Protein AF-D6CRE4-F1 (afdb_monomer_lite)

pLDDT: mean 93.39, std 6.55, range [63.38, 98.69]

Structure (mmCIF, N/CA/C/O backbone):
data_AF-D6CRE4-F1
#
_entry.id   AF-D6CRE4-F1
#
loop_
_atom_site.group_PDB
_atom_site.id
_atom_site.type_symbol
_atom_site.label_atom_id
_atom_site.label_alt_id
_atom_site.label_comp_id
_atom_site.label_asym_id
_atom_site.label_entity_id
_atom_site.label_seq_id
_atom_site.pdbx_PDB_ins_code
_atom_site.Cartn_x
_atom_site.Cartn_y
_atom_site.Cartn_z
_atom_site.occupancy
_atom_site.B_iso_or_equiv
_atom_site.auth_seq_id
_atom_site.auth_comp_id
_atom_site.auth_asym_id
_atom_site.auth_atom_id
_atom_site.pdbx_PDB_model_num
ATOM 1 N N . MET A 1 1 ? 26.115 -6.605 -22.486 1.00 63.38 1 MET A N 1
ATOM 2 C CA . MET A 1 1 ? 25.861 -7.472 -21.309 1.00 63.38 1 MET A CA 1
ATOM 3 C C . MET A 1 1 ? 25.631 -6.666 -20.022 1.00 63.38 1 MET A C 1
ATOM 5 O O . MET A 1 1 ? 24.678 -6.966 -19.319 1.00 63.38 1 MET A O 1
ATOM 9 N N . LEU A 1 2 ? 26.400 -5.597 -19.761 1.00 75.62 2 LEU A N 1
ATOM 10 C CA . LEU A 1 2 ? 26.274 -4.731 -18.568 1.00 75.62 2 LEU A CA 1
ATOM 11 C C . LEU A 1 2 ? 24.872 -4.117 -18.349 1.00 75.62 2 LEU A C 1
ATOM 13 O O . LEU A 1 2 ? 24.339 -4.191 -17.248 1.00 75.62 2 LEU A O 1
ATOM 17 N N . VAL A 1 3 ? 24.222 -3.604 -19.402 1.00 74.38 3 VAL A N 1
ATOM 18 C CA . VAL A 1 3 ? 22.879 -2.983 -19.302 1.00 74.38 3 VAL A CA 1
ATOM 19 C C . VAL A 1 3 ? 21.796 -3.980 -18.854 1.00 74.38 3 VAL A C 1
ATOM 21 O O . VAL A 1 3 ? 20.895 -3.626 -18.095 1.00 74.38 3 VAL A O 1
ATOM 24 N N . ARG A 1 4 ? 21.910 -5.255 -19.257 1.00 79.19 4 ARG A N 1
ATOM 25 C CA . ARG A 1 4 ? 20.991 -6.322 -18.816 1.00 79.19 4 ARG A CA 1
ATOM 26 C C . ARG A 1 4 ? 21.191 -6.673 -17.339 1.00 79.19 4 ARG A C 1
ATOM 28 O O . ARG A 1 4 ? 20.229 -6.919 -16.626 1.00 79.19 4 ARG A 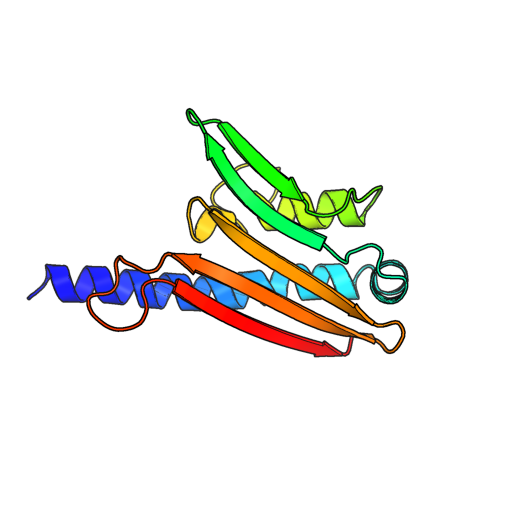O 1
ATOM 35 N N . SER A 1 5 ? 22.436 -6.647 -16.862 1.00 86.44 5 SER A N 1
ATOM 36 C CA . SER A 1 5 ? 22.730 -6.871 -15.442 1.00 86.44 5 SER A CA 1
ATOM 37 C C . SER A 1 5 ? 22.160 -5.757 -14.564 1.00 86.44 5 SER A C 1
ATOM 39 O O . SER A 1 5 ? 21.606 -6.039 -13.509 1.00 86.44 5 SER A O 1
ATOM 41 N N . MET A 1 6 ? 22.266 -4.497 -14.994 1.00 87.62 6 MET A N 1
ATOM 42 C CA . MET A 1 6 ? 21.754 -3.360 -14.222 1.00 87.62 6 MET A CA 1
ATOM 43 C C . MET A 1 6 ? 20.226 -3.339 -14.151 1.00 87.62 6 MET A C 1
ATOM 45 O O . MET A 1 6 ? 19.661 -3.086 -13.090 1.00 87.62 6 MET A O 1
ATOM 49 N N . THR A 1 7 ? 19.554 -3.625 -15.266 1.00 87.56 7 THR A N 1
ATOM 50 C CA . THR A 1 7 ? 18.084 -3.683 -15.327 1.00 87.56 7 THR A CA 1
ATOM 51 C C . THR A 1 7 ? 17.526 -4.787 -14.433 1.00 87.56 7 THR A C 1
ATOM 53 O O . THR A 1 7 ? 16.636 -4.519 -13.626 1.00 87.56 7 THR A O 1
ATOM 56 N N . ASN A 1 8 ? 18.124 -5.981 -14.474 1.00 87.62 8 ASN A N 1
ATOM 57 C CA . ASN A 1 8 ? 17.742 -7.085 -13.593 1.00 87.62 8 ASN A CA 1
ATOM 58 C C . ASN A 1 8 ? 18.075 -6.805 -12.113 1.00 87.62 8 ASN A C 1
ATOM 60 O O . ASN A 1 8 ? 17.259 -7.112 -11.249 1.00 87.62 8 ASN A O 1
ATOM 64 N N . ASN A 1 9 ? 19.210 -6.163 -11.801 1.00 89.50 9 ASN A N 1
ATOM 65 C CA . ASN A 1 9 ? 19.515 -5.739 -10.425 1.00 89.50 9 ASN A CA 1
ATOM 66 C C . ASN A 1 9 ? 18.488 -4.728 -9.894 1.00 89.50 9 ASN A C 1
ATOM 68 O O . ASN A 1 9 ? 18.128 -4.770 -8.721 1.00 89.50 9 ASN A O 1
ATOM 72 N N . ASN A 1 10 ? 17.988 -3.832 -10.747 1.00 88.44 10 ASN A N 1
ATOM 73 C CA . ASN A 1 10 ? 16.947 -2.892 -10.347 1.00 88.44 10 ASN A CA 1
ATOM 74 C C . ASN A 1 10 ? 15.598 -3.584 -10.104 1.00 88.44 10 ASN A C 1
ATOM 76 O O . ASN A 1 10 ? 14.886 -3.198 -9.183 1.00 88.44 10 ASN A O 1
ATOM 80 N N . SER A 1 11 ? 15.243 -4.588 -10.910 1.00 91.00 11 SER A N 1
ATOM 81 C CA . SER A 1 11 ? 14.070 -5.435 -10.648 1.00 91.00 11 SER A CA 1
ATOM 82 C C . SER A 1 11 ? 14.226 -6.144 -9.294 1.00 91.00 11 SER A C 1
ATOM 84 O O . SER A 1 11 ? 13.401 -5.955 -8.407 1.00 91.00 11 SER A O 1
ATOM 86 N N . ALA A 1 12 ? 15.358 -6.807 -9.033 1.00 91.19 12 ALA A N 1
ATOM 87 C CA . ALA A 1 12 ? 15.621 -7.451 -7.738 1.00 91.19 12 ALA A CA 1
ATOM 88 C C . ALA A 1 12 ? 15.522 -6.481 -6.537 1.00 91.19 12 ALA A C 1
ATOM 90 O O . ALA A 1 12 ? 15.015 -6.836 -5.466 1.00 91.19 12 ALA A O 1
ATOM 91 N N . MET A 1 13 ? 15.954 -5.229 -6.717 1.00 91.81 13 MET A N 1
ATOM 92 C CA . MET A 1 13 ? 15.772 -4.180 -5.715 1.00 91.81 13 MET A CA 1
ATOM 93 C C . MET A 1 13 ? 14.286 -3.859 -5.481 1.00 91.81 13 MET A C 1
ATOM 95 O O . MET A 1 13 ? 13.877 -3.765 -4.326 1.00 91.81 13 MET A O 1
ATOM 99 N N . ALA A 1 14 ? 13.468 -3.726 -6.531 1.00 92.69 14 ALA A N 1
ATOM 100 C CA . ALA A 1 14 ? 12.031 -3.460 -6.402 1.00 92.69 14 ALA A CA 1
ATOM 101 C C . ALA A 1 14 ? 11.299 -4.577 -5.634 1.00 92.69 14 ALA A C 1
ATOM 103 O O . ALA A 1 14 ? 10.429 -4.303 -4.808 1.00 92.69 14 ALA A O 1
ATOM 104 N N . HIS A 1 15 ? 11.706 -5.835 -5.817 1.00 93.69 15 HIS A N 1
ATOM 105 C CA . HIS A 1 15 ? 11.169 -6.982 -5.069 1.00 93.69 15 HIS A CA 1
ATOM 106 C C . HIS A 1 15 ? 11.531 -6.909 -3.576 1.00 93.69 15 HIS A C 1
ATOM 108 O O . HIS A 1 15 ? 10.688 -7.131 -2.701 1.00 93.69 15 HIS A O 1
ATOM 114 N N . THR A 1 16 ? 12.772 -6.517 -3.274 1.00 94.81 16 THR A N 1
ATOM 115 C CA . THR A 1 16 ? 13.230 -6.289 -1.892 1.00 94.81 16 THR A CA 1
ATOM 116 C C . THR A 1 16 ? 12.450 -5.146 -1.240 1.00 94.81 16 THR A C 1
ATOM 118 O O . THR A 1 16 ? 11.958 -5.286 -0.120 1.00 94.81 16 THR A O 1
ATOM 121 N N . GLN A 1 17 ? 12.270 -4.035 -1.958 1.00 93.31 17 GLN A N 1
ATOM 122 C CA . GLN A 1 17 ? 11.466 -2.907 -1.489 1.00 93.31 17 GLN A CA 1
ATOM 123 C C . GLN A 1 17 ? 10.008 -3.312 -1.260 1.00 93.31 17 GLN A C 1
ATOM 125 O O . GLN A 1 17 ? 9.444 -2.966 -0.228 1.00 93.31 17 GLN A O 1
ATOM 130 N N . THR A 1 18 ? 9.416 -4.106 -2.157 1.00 96.00 18 THR A N 1
ATOM 131 C CA . THR A 1 18 ? 8.032 -4.587 -2.013 1.00 96.00 18 THR A CA 1
ATOM 132 C C . THR A 1 18 ? 7.847 -5.377 -0.722 1.00 96.00 18 THR A C 1
ATOM 134 O O . THR A 1 18 ? 6.861 -5.180 -0.014 1.00 96.00 18 THR A O 1
ATOM 137 N N . SER A 1 19 ? 8.829 -6.204 -0.354 1.00 95.81 19 SER A N 1
ATOM 138 C CA . SER A 1 19 ? 8.806 -6.921 0.924 1.00 95.81 19 SER A CA 1
ATOM 139 C C . SER A 1 19 ? 8.726 -5.938 2.097 1.00 95.81 19 SER A C 1
ATOM 141 O O . SER A 1 19 ? 7.794 -6.020 2.895 1.00 95.81 19 SER A O 1
ATOM 143 N N . VAL A 1 20 ? 9.620 -4.944 2.149 1.00 95.06 20 VAL A N 1
ATOM 144 C CA . VAL A 1 20 ? 9.615 -3.895 3.188 1.00 95.06 20 VAL A CA 1
ATOM 145 C C . VAL A 1 20 ? 8.282 -3.138 3.222 1.00 95.06 20 VAL A C 1
ATOM 147 O O . VAL A 1 20 ? 7.715 -2.944 4.294 1.00 95.06 20 VAL A O 1
ATOM 150 N N . ILE A 1 21 ? 7.742 -2.771 2.058 1.00 96.06 21 ILE A N 1
ATOM 151 C CA . ILE A 1 21 ? 6.469 -2.051 1.914 1.00 96.06 21 ILE A CA 1
ATOM 152 C C . ILE A 1 21 ? 5.300 -2.865 2.481 1.00 96.06 21 ILE A C 1
ATOM 154 O O . ILE A 1 21 ? 4.457 -2.302 3.180 1.00 96.06 21 ILE A O 1
ATOM 158 N N . THR A 1 22 ? 5.239 -4.177 2.222 1.00 97.00 22 THR A N 1
ATOM 159 C CA . THR A 1 22 ? 4.171 -5.028 2.780 1.00 97.00 22 THR A CA 1
ATOM 160 C C . THR A 1 22 ? 4.261 -5.136 4.302 1.00 97.00 22 THR A C 1
ATOM 162 O O . THR A 1 22 ? 3.238 -5.066 4.979 1.00 97.00 22 THR A O 1
ATOM 165 N N . TYR A 1 23 ? 5.468 -5.241 4.865 1.00 96.12 23 TYR A N 1
ATOM 166 C CA . TYR A 1 23 ? 5.644 -5.296 6.318 1.00 96.12 23 TYR A CA 1
ATOM 167 C C . TYR A 1 23 ? 5.369 -3.956 7.003 1.00 96.12 23 TYR A C 1
ATOM 169 O O . TYR A 1 23 ? 4.824 -3.956 8.104 1.00 96.12 23 TYR A O 1
ATOM 177 N N . ALA A 1 24 ? 5.677 -2.830 6.355 1.00 95.44 24 ALA A N 1
ATOM 178 C CA . ALA A 1 24 ? 5.425 -1.500 6.905 1.00 95.44 24 ALA A CA 1
ATOM 179 C C . ALA A 1 24 ? 3.930 -1.253 7.180 1.00 95.44 24 ALA A C 1
ATOM 181 O O . ALA A 1 24 ? 3.567 -0.793 8.262 1.00 95.44 24 ALA A O 1
ATOM 182 N N . ILE A 1 25 ? 3.046 -1.611 6.239 1.00 97.31 25 ILE A N 1
ATOM 183 C CA . ILE A 1 25 ? 1.601 -1.479 6.474 1.00 97.31 25 ILE A CA 1
ATOM 184 C C . ILE A 1 25 ? 1.094 -2.501 7.491 1.00 97.31 25 ILE A C 1
ATOM 186 O O . ILE A 1 25 ? 0.289 -2.149 8.346 1.00 97.31 25 ILE A O 1
ATOM 190 N N . LEU A 1 26 ? 1.605 -3.740 7.475 1.00 97.75 26 LEU A N 1
ATOM 191 C CA . LEU A 1 26 ? 1.250 -4.745 8.483 1.00 97.75 26 LEU A CA 1
ATOM 192 C C . LEU A 1 26 ? 1.597 -4.284 9.903 1.00 97.75 26 LEU A C 1
ATOM 194 O O . LEU A 1 26 ? 0.855 -4.582 10.834 1.00 97.75 26 LEU A O 1
ATOM 198 N N . ASP A 1 27 ? 2.694 -3.551 10.083 1.00 96.56 27 ASP A N 1
ATOM 199 C CA . ASP A 1 27 ? 3.050 -2.963 11.374 1.00 96.56 27 ASP A CA 1
ATOM 200 C C . ASP A 1 27 ? 2.037 -1.897 11.822 1.00 96.56 27 ASP A C 1
ATOM 202 O O . ASP A 1 27 ? 1.562 -1.929 12.956 1.00 96.56 27 ASP A O 1
ATOM 206 N N . SER A 1 28 ? 1.587 -1.036 10.903 1.00 96.56 28 SER A N 1
ATOM 207 C CA . SER A 1 28 ? 0.521 -0.060 11.186 1.00 96.56 28 SER A CA 1
ATOM 208 C C . SER A 1 28 ? -0.806 -0.737 11.552 1.00 96.56 28 SER A C 1
ATOM 210 O O . SER A 1 28 ? -1.480 -0.313 12.492 1.00 96.56 28 SER A O 1
ATOM 212 N N . LEU A 1 29 ? -1.155 -1.839 10.877 1.00 98.06 29 LEU A N 1
ATOM 213 C CA . LEU A 1 29 ? -2.339 -2.640 11.204 1.00 98.06 29 LEU A CA 1
ATOM 214 C C . LEU A 1 29 ? -2.245 -3.268 12.598 1.00 98.06 29 LEU A C 1
ATOM 216 O O . LEU A 1 29 ? -3.237 -3.297 13.321 1.00 98.06 29 LEU A O 1
ATOM 220 N N . ARG A 1 30 ? -1.061 -3.742 13.006 1.00 97.19 30 ARG A N 1
ATOM 221 C CA . ARG A 1 30 ? -0.839 -4.264 14.365 1.00 97.19 30 ARG A CA 1
ATOM 222 C C . ARG A 1 30 ? -0.921 -3.161 15.413 1.00 97.19 30 ARG A C 1
ATOM 224 O O . ARG A 1 30 ? -1.533 -3.365 16.459 1.00 97.19 30 ARG A O 1
ATOM 231 N N . ALA A 1 31 ? -0.356 -1.991 15.120 1.00 97.44 31 ALA A N 1
ATOM 232 C CA . ALA A 1 31 ? -0.413 -0.831 16.003 1.00 97.44 31 ALA A CA 1
ATOM 233 C C . ALA A 1 31 ? -1.853 -0.327 16.215 1.00 97.44 31 ALA A C 1
ATOM 235 O O . ALA A 1 31 ? -2.187 0.136 17.304 1.00 97.44 31 ALA A O 1
ATOM 236 N N . ASN A 1 32 ? -2.719 -0.460 15.206 1.00 97.38 32 ASN A N 1
ATOM 237 C CA . ASN A 1 32 ? -4.135 -0.096 15.271 1.00 97.38 32 ASN A CA 1
ATOM 238 C C . ASN A 1 32 ? -5.056 -1.310 15.055 1.00 97.38 32 ASN A C 1
ATOM 240 O O . ASN A 1 32 ? -5.978 -1.297 14.233 1.00 97.38 32 ASN A O 1
ATOM 244 N N . ARG A 1 33 ? -4.792 -2.378 15.820 1.00 97.75 33 ARG A N 1
ATOM 245 C CA . ARG A 1 33 ? -5.450 -3.683 15.677 1.00 97.75 33 ARG A CA 1
ATOM 246 C C . ARG A 1 33 ? -6.973 -3.596 15.643 1.00 97.75 33 ARG A C 1
ATOM 248 O O . ARG A 1 33 ? -7.589 -4.213 14.785 1.00 97.75 33 ARG A O 1
ATOM 255 N N . THR A 1 34 ? -7.588 -2.870 16.576 1.00 97.88 34 THR A N 1
ATOM 256 C CA . THR A 1 34 ? -9.055 -2.814 16.693 1.00 97.88 34 THR A CA 1
ATOM 257 C C . THR A 1 34 ? -9.703 -2.327 15.399 1.00 97.88 34 THR A C 1
ATOM 259 O O . THR A 1 34 ? -10.631 -2.962 14.910 1.00 97.88 34 THR A O 1
ATOM 262 N N . ALA A 1 35 ? -9.172 -1.254 14.806 1.00 97.88 35 ALA A N 1
ATOM 263 C CA . ALA A 1 35 ? -9.670 -0.728 13.540 1.00 97.88 35 ALA A CA 1
ATOM 264 C C . ALA A 1 35 ? -9.410 -1.702 12.376 1.00 97.88 35 ALA A C 1
ATOM 266 O O . ALA A 1 35 ? -10.270 -1.906 11.523 1.00 97.88 35 ALA A O 1
ATOM 267 N N . ALA A 1 36 ? -8.254 -2.375 12.367 1.00 97.69 36 ALA A N 1
ATOM 268 C CA . ALA A 1 36 ? -7.959 -3.398 11.366 1.00 97.69 36 ALA A CA 1
ATOM 269 C C . ALA A 1 36 ? -8.936 -4.590 11.429 1.00 97.69 36 ALA A C 1
ATOM 271 O O . ALA A 1 36 ? -9.429 -5.021 10.390 1.00 97.69 36 ALA A O 1
ATOM 272 N N . LEU A 1 37 ? -9.283 -5.077 12.628 1.00 97.81 37 LEU A N 1
ATOM 273 C CA . LEU A 1 37 ? -10.272 -6.151 12.816 1.00 97.81 37 LEU A CA 1
ATOM 274 C C . LEU A 1 37 ? -11.695 -5.733 12.424 1.00 97.81 37 LEU A C 1
ATOM 276 O O . LEU A 1 37 ? -12.470 -6.567 11.959 1.00 97.81 37 LEU A O 1
ATOM 280 N N . ASN A 1 38 ? -12.030 -4.452 12.586 1.00 97.38 38 ASN A N 1
ATOM 281 C CA . ASN A 1 38 ? -13.303 -3.891 12.130 1.00 97.38 38 ASN A CA 1
ATOM 282 C C . ASN A 1 38 ? -13.364 -3.712 10.602 1.00 97.38 38 ASN A C 1
ATOM 284 O O . ASN A 1 38 ? -14.429 -3.418 10.064 1.00 97.38 38 ASN A O 1
ATOM 288 N N . GLY A 1 39 ? -12.243 -3.906 9.897 1.00 97.12 39 GLY A N 1
ATOM 289 C CA . GLY A 1 39 ? -12.140 -3.696 8.456 1.00 97.12 39 GLY A CA 1
ATOM 290 C C . GLY A 1 39 ? -11.931 -2.234 8.057 1.00 97.12 39 GLY A C 1
ATOM 291 O O . GLY A 1 39 ? -12.001 -1.920 6.872 1.00 97.12 39 GLY A O 1
ATOM 292 N N . ASP A 1 40 ? -11.614 -1.343 9.002 1.00 98.00 40 ASP A N 1
ATOM 293 C CA . ASP A 1 40 ? -11.463 0.099 8.752 1.00 98.00 40 ASP A CA 1
ATOM 294 C C . ASP A 1 40 ? -10.248 0.434 7.864 1.00 98.00 40 ASP A C 1
ATOM 296 O O . ASP A 1 40 ? -10.103 1.566 7.414 1.00 98.00 40 ASP A O 1
ATOM 300 N N . TYR A 1 41 ? -9.362 -0.536 7.612 1.00 98.25 41 TYR A N 1
ATOM 301 C CA . TYR A 1 41 ? -8.239 -0.425 6.673 1.00 98.25 41 TYR A CA 1
ATOM 302 C C . TYR A 1 41 ? -8.519 -1.066 5.305 1.00 98.25 41 TYR A C 1
ATOM 304 O O . TYR A 1 41 ? -7.683 -0.957 4.408 1.00 98.25 41 TYR A O 1
ATOM 312 N N . ASN A 1 42 ? -9.652 -1.757 5.126 1.00 98.25 42 ASN A N 1
ATOM 313 C CA . ASN A 1 42 ? -9.914 -2.550 3.926 1.00 98.25 42 ASN A CA 1
ATOM 314 C C . ASN A 1 42 ? -10.145 -1.637 2.718 1.00 98.25 42 ASN A C 1
ATOM 316 O O . ASN A 1 42 ? -11.213 -1.046 2.537 1.00 98.25 42 ASN A O 1
ATOM 320 N N . THR A 1 43 ? -9.120 -1.526 1.879 1.00 98.56 43 THR A N 1
ATOM 321 C CA . THR A 1 43 ? -9.110 -0.686 0.684 1.00 98.56 43 THR A CA 1
ATOM 322 C C . THR A 1 43 ? -8.070 -1.181 -0.313 1.00 98.56 43 THR A C 1
ATOM 324 O O . THR A 1 43 ? -7.198 -1.990 0.006 1.00 98.56 43 THR A O 1
ATOM 327 N N . THR A 1 44 ? -8.148 -0.672 -1.536 1.00 98.69 44 THR A N 1
ATOM 328 C CA . THR A 1 44 ? -7.060 -0.720 -2.510 1.00 98.69 44 THR A CA 1
ATOM 329 C C . THR A 1 44 ? -6.524 0.687 -2.698 1.00 98.69 44 THR A C 1
ATOM 331 O O . THR A 1 44 ? -7.223 1.546 -3.231 1.00 98.69 44 THR A O 1
ATOM 334 N N . ALA A 1 45 ? -5.283 0.906 -2.275 1.00 98.19 45 ALA A N 1
ATOM 335 C CA . ALA A 1 45 ? -4.536 2.126 -2.526 1.00 98.19 45 ALA A CA 1
ATOM 336 C C . ALA A 1 45 ? -3.823 2.033 -3.878 1.00 98.19 45 ALA A C 1
ATOM 338 O O . ALA A 1 45 ? -3.231 1.005 -4.201 1.00 98.19 45 ALA A O 1
ATOM 339 N N . THR A 1 46 ? -3.868 3.100 -4.670 1.00 98.31 46 THR A N 1
ATOM 340 C CA . THR A 1 46 ? -3.154 3.205 -5.946 1.00 98.31 46 THR A CA 1
ATOM 341 C C . THR A 1 46 ? -2.378 4.506 -5.991 1.00 98.31 46 THR A C 1
ATOM 343 O O . THR A 1 46 ? -2.975 5.588 -5.961 1.00 98.31 46 THR A O 1
ATOM 346 N N . PHE A 1 47 ? -1.058 4.393 -6.121 1.00 97.75 47 PHE A N 1
ATOM 347 C CA . PHE A 1 47 ? -0.192 5.542 -6.331 1.00 97.75 47 PHE A CA 1
ATOM 348 C C . PHE A 1 47 ? -0.327 6.058 -7.765 1.00 97.75 47 PHE A C 1
ATOM 350 O O . PHE A 1 47 ? -0.277 5.287 -8.732 1.00 97.75 47 PHE A O 1
ATOM 357 N N . LYS A 1 48 ? -0.466 7.376 -7.905 1.00 95.81 48 LYS A N 1
ATOM 358 C CA . LYS A 1 48 ? -0.484 8.072 -9.188 1.00 95.81 48 LYS A CA 1
ATOM 359 C C . LYS A 1 48 ? 0.439 9.283 -9.155 1.00 95.81 48 LYS A C 1
ATOM 361 O O . LYS A 1 48 ? 0.388 10.086 -8.228 1.00 95.81 48 LYS A O 1
ATOM 366 N N . LEU A 1 49 ? 1.230 9.437 -10.208 1.00 94.00 49 LEU A N 1
ATOM 367 C CA . LEU A 1 49 ? 1.977 10.648 -10.517 1.00 94.00 49 LEU A CA 1
ATOM 368 C C . LEU A 1 49 ? 1.421 11.231 -11.819 1.00 94.00 49 LEU A C 1
ATOM 370 O O . LEU A 1 49 ? 1.653 10.672 -12.893 1.00 94.00 49 LEU A O 1
ATOM 374 N N . THR A 1 50 ? 0.690 12.338 -11.713 1.00 93.62 50 THR A N 1
ATOM 375 C CA . THR A 1 50 ? 0.085 13.051 -12.850 1.00 93.62 50 THR A CA 1
ATOM 376 C C . THR A 1 50 ? 0.641 14.468 -12.862 1.00 93.62 50 THR A C 1
ATOM 378 O O . THR A 1 50 ? 0.558 15.150 -11.846 1.00 93.62 50 THR A O 1
ATOM 381 N N . ASP A 1 51 ? 1.257 14.901 -13.963 1.00 92.06 51 ASP A N 1
ATOM 382 C CA . ASP A 1 51 ? 1.855 16.242 -14.096 1.00 92.06 51 ASP A CA 1
ATOM 383 C C . ASP A 1 51 ? 2.768 16.634 -12.915 1.00 92.06 51 ASP A C 1
ATOM 385 O O . ASP A 1 51 ? 2.698 17.732 -12.371 1.00 92.06 51 ASP A O 1
ATOM 389 N N . SER A 1 52 ? 3.630 15.702 -12.487 1.00 88.31 52 SER A N 1
ATOM 390 C CA . SER A 1 52 ? 4.521 15.831 -11.313 1.00 88.31 52 SER A CA 1
ATOM 391 C C . SER A 1 52 ? 3.823 15.965 -9.952 1.00 88.31 52 SER A C 1
ATOM 393 O O . SER A 1 52 ? 4.496 16.150 -8.941 1.00 88.31 52 SER A O 1
ATOM 395 N N . THR A 1 53 ? 2.499 15.826 -9.899 1.00 91.69 53 THR A N 1
ATOM 396 C CA . THR A 1 53 ? 1.721 15.851 -8.658 1.00 91.69 53 THR A CA 1
ATOM 397 C C . THR A 1 53 ? 1.474 14.422 -8.176 1.00 91.69 53 THR A C 1
ATOM 399 O O . THR A 1 53 ? 0.803 13.647 -8.872 1.00 91.69 53 THR A O 1
ATOM 402 N N . PRO A 1 54 ? 2.024 14.027 -7.015 1.00 94.12 54 PRO A N 1
ATOM 403 C CA . PRO A 1 54 ? 1.758 12.720 -6.445 1.00 94.12 54 PRO A CA 1
ATOM 404 C C . PRO A 1 54 ? 0.376 12.691 -5.794 1.00 94.12 54 PRO A C 1
ATOM 406 O O . PRO A 1 54 ? -0.051 13.647 -5.152 1.00 94.12 54 PRO A O 1
ATOM 409 N N . SER A 1 55 ? -0.325 11.577 -5.950 1.00 94.69 55 SER A N 1
ATOM 410 C CA . SER A 1 55 ? -1.627 11.348 -5.331 1.00 94.69 55 SER A CA 1
ATOM 411 C C . SER A 1 55 ? -1.808 9.875 -4.993 1.00 94.69 55 SER A C 1
ATOM 413 O O . SER A 1 55 ? -1.222 8.991 -5.628 1.00 94.69 55 SER A O 1
ATOM 415 N N . CYS A 1 56 ? -2.618 9.620 -3.970 1.00 95.81 56 CYS A N 1
ATOM 416 C CA . CYS A 1 56 ? -3.086 8.288 -3.648 1.00 95.81 56 CYS A CA 1
ATOM 417 C C . CYS A 1 56 ? -4.594 8.224 -3.849 1.00 95.81 56 CYS A C 1
ATOM 419 O O . CYS A 1 56 ? -5.334 9.031 -3.295 1.00 95.81 56 CYS A O 1
ATOM 421 N N . SER A 1 57 ? -5.048 7.258 -4.638 1.00 96.00 57 SER A N 1
ATOM 422 C CA . SER A 1 57 ? -6.475 6.969 -4.792 1.00 96.00 57 SER A CA 1
ATOM 423 C C . SER A 1 57 ? -6.828 5.707 -4.020 1.00 96.00 57 SER A C 1
ATOM 425 O O . SER A 1 57 ? -6.080 4.730 -4.066 1.00 96.00 57 SER A O 1
ATOM 427 N N . LEU A 1 58 ? -7.954 5.737 -3.309 1.00 97.75 58 LEU A N 1
ATOM 428 C CA . LEU A 1 58 ? -8.451 4.629 -2.498 1.00 97.75 58 LEU A CA 1
ATOM 429 C C . LEU A 1 58 ? -9.754 4.095 -3.103 1.00 97.75 58 LEU A C 1
ATOM 431 O O . LEU A 1 58 ? -10.600 4.875 -3.539 1.00 97.75 58 LEU A O 1
ATOM 435 N N . SER A 1 59 ? -9.942 2.772 -3.125 1.00 97.62 5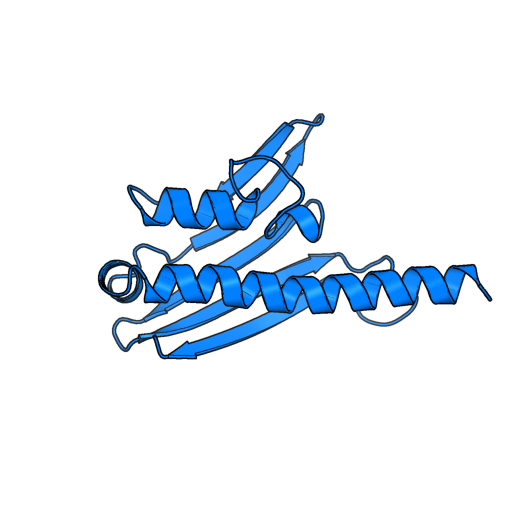9 SER A N 1
ATOM 436 C CA . SER A 1 59 ? -11.200 2.160 -3.595 1.00 97.62 59 SER A CA 1
ATOM 437 C C . SER A 1 59 ? -12.373 2.379 -2.635 1.00 97.62 59 SER A C 1
ATOM 439 O O . SER A 1 59 ? -13.532 2.266 -3.022 1.00 97.62 59 SER A O 1
ATOM 441 N N . THR A 1 60 ? -12.064 2.642 -1.369 1.00 96.38 60 THR A N 1
ATOM 442 C CA . THR A 1 60 ? -13.004 2.934 -0.285 1.00 96.38 60 THR A CA 1
ATOM 443 C C . THR A 1 60 ? -12.485 4.141 0.484 1.00 96.38 60 THR A C 1
ATOM 445 O O . THR A 1 60 ? -11.283 4.249 0.729 1.00 96.38 60 THR A O 1
ATOM 448 N N . ASN A 1 61 ? -13.385 5.053 0.854 1.00 93.81 61 ASN A N 1
ATOM 449 C CA . ASN A 1 61 ? -13.020 6.211 1.662 1.00 93.81 61 ASN A CA 1
ATOM 450 C C . ASN A 1 61 ? -12.701 5.750 3.083 1.00 93.81 61 ASN A C 1
ATOM 452 O O . ASN A 1 61 ? -13.561 5.178 3.756 1.00 93.81 61 ASN A O 1
ATOM 456 N N . LEU A 1 62 ? -11.477 6.017 3.524 1.00 96.75 62 LEU A N 1
ATOM 457 C CA . LEU A 1 62 ? -11.053 5.794 4.896 1.00 96.75 62 LEU A CA 1
ATOM 458 C C . LEU A 1 62 ? -11.222 7.087 5.696 1.00 96.75 62 LEU A C 1
ATOM 460 O O . LEU A 1 62 ? -11.321 8.177 5.137 1.00 96.75 62 LEU A O 1
ATOM 464 N N . THR A 1 63 ? -11.276 6.979 7.021 1.00 96.19 63 THR A N 1
ATOM 465 C CA . THR A 1 63 ? -11.322 8.156 7.898 1.00 96.19 63 THR A CA 1
ATOM 466 C C . THR A 1 63 ? -10.411 7.965 9.101 1.00 96.19 63 THR A C 1
ATOM 468 O O . THR A 1 63 ? -10.084 6.842 9.480 1.00 96.19 63 THR A O 1
ATOM 471 N N . GLY A 1 64 ? -9.987 9.065 9.724 1.00 96.25 64 GLY A N 1
ATOM 472 C CA . GLY A 1 64 ? -9.225 9.018 10.969 1.00 96.25 64 GLY A CA 1
ATOM 473 C C . GLY A 1 64 ? -7.807 8.472 10.790 1.00 96.25 64 GLY A C 1
ATOM 474 O O . GLY A 1 64 ? -7.044 8.956 9.959 1.00 96.25 64 GLY A O 1
ATOM 475 N N . ARG A 1 65 ? -7.414 7.520 11.642 1.00 96.62 65 ARG A N 1
ATOM 476 C CA . ARG A 1 65 ? -6.062 6.943 11.634 1.00 96.62 65 ARG A CA 1
ATOM 477 C C . ARG A 1 65 ? -5.792 6.033 10.418 1.00 96.62 65 ARG A C 1
ATOM 479 O O . ARG A 1 65 ? -4.734 6.228 9.823 1.00 96.62 65 ARG A O 1
ATOM 486 N N . PRO A 1 66 ? -6.706 5.124 10.010 1.00 97.62 66 PRO A N 1
ATOM 487 C CA . PRO A 1 66 ? -6.522 4.298 8.815 1.00 97.62 66 PRO A CA 1
ATOM 488 C C . PRO A 1 66 ? -6.210 5.089 7.545 1.00 97.62 66 PRO A C 1
ATOM 490 O O . PRO A 1 66 ? -5.297 4.726 6.814 1.00 97.62 66 PRO A O 1
ATOM 493 N N . ASP A 1 67 ? -6.912 6.203 7.330 1.00 96.75 67 ASP A N 1
ATOM 494 C CA . ASP A 1 67 ? -6.680 7.098 6.192 1.00 96.75 67 ASP A CA 1
ATOM 495 C C . ASP A 1 67 ? -5.232 7.610 6.149 1.00 96.75 67 ASP A C 1
ATOM 497 O O . ASP A 1 67 ? -4.526 7.414 5.164 1.00 96.75 67 ASP A O 1
ATOM 501 N N . ARG A 1 68 ? -4.734 8.143 7.272 1.00 95.44 68 ARG A N 1
ATOM 502 C CA . ARG A 1 68 ? -3.359 8.665 7.378 1.00 95.44 68 ARG A CA 1
ATOM 503 C C . ARG A 1 68 ? -2.295 7.588 7.190 1.00 95.44 68 ARG A C 1
ATOM 505 O O . ARG A 1 68 ? -1.263 7.850 6.577 1.00 95.44 68 ARG A O 1
ATOM 512 N N . ASP A 1 69 ? -2.519 6.401 7.74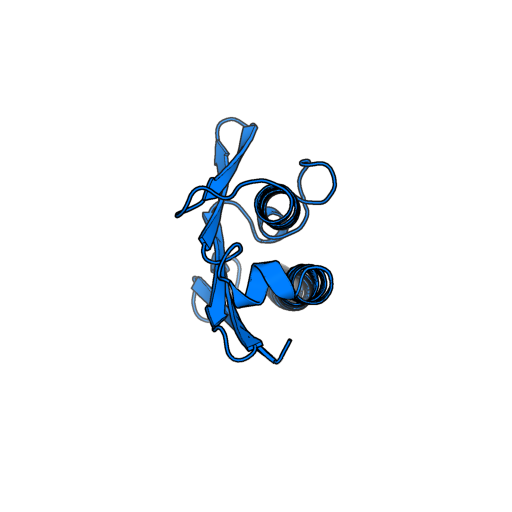7 1.00 96.69 69 ASP A N 1
ATOM 513 C CA . ASP A 1 69 ? -1.580 5.283 7.630 1.00 96.69 69 ASP A CA 1
ATOM 514 C C . ASP A 1 69 ? -1.509 4.770 6.187 1.00 96.69 69 ASP A C 1
ATOM 516 O O . ASP A 1 69 ? -0.416 4.548 5.666 1.00 96.69 69 ASP A O 1
ATOM 520 N N . VAL A 1 70 ? -2.658 4.621 5.517 1.00 97.12 70 VAL A N 1
ATOM 521 C CA . VAL A 1 70 ? -2.715 4.172 4.120 1.00 97.12 70 VAL A CA 1
ATOM 522 C C . VAL A 1 70 ? -2.179 5.244 3.172 1.00 97.12 70 VAL A C 1
ATOM 524 O O . VAL A 1 70 ? -1.438 4.912 2.249 1.00 97.12 70 VAL A O 1
ATOM 527 N N . GLU A 1 71 ? -2.473 6.523 3.409 1.00 95.19 71 GLU A N 1
ATOM 528 C CA . GLU A 1 71 ? -1.907 7.628 2.632 1.00 95.19 71 GLU A CA 1
ATOM 529 C C . GLU A 1 71 ? -0.376 7.666 2.759 1.00 95.19 71 GLU A C 1
ATOM 531 O O . GLU A 1 71 ? 0.328 7.701 1.745 1.00 95.19 71 GLU A O 1
ATOM 536 N N . ALA A 1 72 ? 0.159 7.556 3.980 1.00 95.31 72 ALA A N 1
ATOM 537 C CA . ALA A 1 72 ? 1.601 7.486 4.216 1.00 95.31 72 ALA A CA 1
ATOM 538 C C . ALA A 1 72 ? 2.237 6.225 3.607 1.00 95.31 72 ALA A C 1
ATOM 540 O O . ALA A 1 72 ? 3.347 6.278 3.079 1.00 95.31 72 ALA A O 1
ATOM 541 N N . TRP A 1 73 ? 1.543 5.087 3.634 1.00 96.88 73 TRP A N 1
ATOM 542 C CA . TRP A 1 73 ? 1.990 3.859 2.977 1.00 96.88 73 TRP A CA 1
ATOM 543 C C . TRP A 1 73 ? 1.964 3.951 1.446 1.00 96.88 73 TRP A C 1
ATOM 545 O O . TRP A 1 73 ? 2.755 3.302 0.764 1.00 96.88 73 TRP A O 1
ATOM 555 N N . CYS A 1 74 ? 1.077 4.764 0.886 1.00 97.38 74 CYS A N 1
ATOM 556 C CA . CYS A 1 74 ? 0.936 4.939 -0.550 1.00 97.38 74 CYS A CA 1
ATOM 557 C C . CYS A 1 74 ? 1.941 5.951 -1.117 1.00 97.38 74 CYS A C 1
ATOM 559 O O . CYS A 1 74 ? 2.600 5.670 -2.118 1.00 97.38 74 CYS A O 1
ATOM 561 N N . LEU A 1 75 ? 2.075 7.112 -0.465 1.00 94.50 75 LEU A N 1
ATOM 562 C CA . LEU A 1 75 ? 2.903 8.237 -0.915 1.00 94.50 75 LEU A CA 1
ATOM 563 C C . LEU A 1 75 ? 4.320 8.239 -0.324 1.00 94.50 75 LEU A C 1
ATOM 565 O O . LEU A 1 75 ? 5.225 8.824 -0.917 1.00 94.50 75 LEU A O 1
ATOM 569 N N . GLY A 1 76 ? 4.509 7.615 0.839 1.00 88.62 76 GLY A N 1
ATOM 570 C CA . GLY A 1 76 ? 5.698 7.748 1.677 1.00 88.62 76 GLY A CA 1
ATOM 571 C C . GLY A 1 76 ? 5.449 8.596 2.933 1.00 88.62 76 GLY A C 1
ATOM 572 O O . GLY A 1 76 ? 4.462 9.326 3.058 1.00 88.62 76 GLY A O 1
ATOM 573 N N . SER A 1 77 ? 6.370 8.506 3.894 1.00 78.12 77 SER A N 1
ATOM 574 C CA . SER A 1 77 ? 6.325 9.273 5.144 1.00 78.12 77 SER A CA 1
ATOM 575 C C . SER A 1 77 ? 6.338 10.781 4.871 1.00 78.12 77 SER A C 1
ATOM 577 O O . SER A 1 77 ? 7.259 11.286 4.234 1.00 78.12 77 SER A O 1
ATOM 579 N N . GLY A 1 78 ? 5.326 11.501 5.366 1.00 72.75 78 GLY A N 1
ATOM 580 C CA . GLY A 1 78 ? 5.162 12.941 5.125 1.00 72.75 78 GLY A CA 1
ATOM 581 C C . GLY A 1 78 ? 4.487 13.293 3.793 1.00 72.75 78 GLY A C 1
ATOM 582 O O . GLY A 1 78 ? 4.564 14.443 3.370 1.00 72.75 78 GLY A O 1
ATOM 583 N N . GLY A 1 79 ? 3.861 12.322 3.113 1.00 73.94 79 GLY A N 1
ATOM 584 C CA . GLY A 1 79 ? 3.114 12.553 1.868 1.00 73.94 79 GLY A CA 1
ATOM 585 C C . GLY A 1 79 ? 3.994 12.886 0.659 1.00 73.94 79 GLY A C 1
ATOM 586 O O . GLY A 1 79 ? 3.488 13.310 -0.375 1.00 73.94 79 GLY A O 1
ATOM 587 N N . THR A 1 80 ? 5.313 12.713 0.785 1.00 76.25 80 THR A N 1
ATOM 588 C CA . THR A 1 80 ? 6.291 13.069 -0.247 1.00 76.25 80 THR A CA 1
ATOM 589 C C . THR A 1 80 ? 6.996 11.805 -0.755 1.00 76.25 80 THR A C 1
ATOM 591 O O . THR A 1 80 ? 7.718 11.169 0.015 1.00 76.25 80 THR A O 1
ATOM 594 N N . PRO A 1 81 ? 6.823 11.434 -2.037 1.00 82.88 81 PRO A N 1
ATOM 595 C CA . PRO A 1 81 ? 7.581 10.350 -2.661 1.00 82.88 81 PRO A CA 1
ATOM 596 C C . PRO A 1 81 ? 9.094 10.638 -2.727 1.00 82.88 81 PRO A C 1
ATOM 598 O O . PRO A 1 81 ? 9.489 11.804 -2.713 1.00 82.88 81 PRO A O 1
ATOM 601 N N . PRO A 1 82 ? 9.956 9.615 -2.903 1.00 79.75 82 PRO A N 1
ATOM 602 C CA . PRO A 1 82 ? 9.629 8.203 -3.099 1.00 79.75 82 PRO A CA 1
ATOM 603 C C . PRO A 1 82 ? 9.662 7.401 -1.786 1.00 79.75 82 PRO A C 1
ATOM 605 O O . PRO A 1 82 ? 10.716 7.199 -1.189 1.00 79.75 82 PRO A O 1
ATOM 608 N N . GLY A 1 83 ? 8.509 6.883 -1.363 1.00 89.06 83 GLY A N 1
ATOM 609 C CA . GLY A 1 83 ? 8.380 5.924 -0.266 1.00 89.06 83 GLY A CA 1
ATOM 610 C C . GLY A 1 83 ? 7.101 5.104 -0.422 1.00 89.06 83 GLY A C 1
ATOM 611 O O . GLY A 1 83 ? 6.236 5.463 -1.218 1.00 89.06 83 GLY A O 1
ATOM 612 N N . GLY A 1 84 ? 6.977 3.989 0.301 1.00 94.38 84 GLY A N 1
ATOM 613 C CA . GLY A 1 84 ? 5.770 3.167 0.210 1.00 94.38 84 GLY A CA 1
ATOM 614 C C . GLY A 1 84 ? 5.509 2.647 -1.212 1.00 94.38 84 GLY A C 1
ATOM 615 O O . GLY A 1 84 ? 6.455 2.338 -1.938 1.00 94.38 84 GLY A O 1
ATOM 616 N N . LEU A 1 85 ? 4.243 2.588 -1.638 1.00 97.12 85 LEU A N 1
ATOM 617 C CA . LEU A 1 85 ? 3.876 2.173 -3.003 1.00 97.12 85 LEU A CA 1
ATOM 618 C C . LEU A 1 85 ? 4.518 3.054 -4.086 1.00 97.12 85 LEU A C 1
ATOM 620 O O . LEU A 1 85 ? 4.893 2.539 -5.138 1.00 97.12 85 LEU A O 1
ATOM 624 N N . ALA A 1 86 ? 4.711 4.351 -3.828 1.00 95.88 86 ALA A N 1
ATOM 625 C CA . ALA A 1 86 ? 5.336 5.265 -4.782 1.00 95.88 86 ALA A CA 1
ATOM 626 C C . ALA A 1 86 ? 6.762 4.853 -5.184 1.00 95.88 86 ALA A C 1
ATOM 628 O O . ALA A 1 86 ? 7.194 5.138 -6.302 1.00 95.88 86 ALA A O 1
ATOM 629 N N . ALA A 1 87 ? 7.485 4.141 -4.311 1.00 94.38 87 ALA A N 1
ATOM 630 C CA . ALA A 1 87 ? 8.822 3.629 -4.610 1.00 94.38 87 ALA A CA 1
ATOM 631 C C . ALA A 1 87 ? 8.821 2.522 -5.687 1.00 94.38 87 ALA A C 1
ATOM 633 O O . ALA A 1 87 ? 9.839 2.296 -6.341 1.00 94.38 87 ALA A O 1
ATOM 634 N N . LEU A 1 88 ? 7.675 1.869 -5.913 1.00 95.25 88 LEU A N 1
ATOM 635 C CA . LEU A 1 88 ? 7.493 0.835 -6.938 1.00 95.25 88 LEU A CA 1
ATOM 636 C C . LEU A 1 88 ? 7.070 1.406 -8.300 1.00 95.25 88 LEU A C 1
ATOM 638 O O . LEU A 1 88 ? 7.012 0.671 -9.283 1.00 95.25 88 LEU A O 1
ATOM 642 N N . GLY A 1 89 ? 6.817 2.715 -8.376 1.00 93.69 89 GLY A N 1
ATOM 643 C CA . GLY A 1 89 ? 6.499 3.419 -9.613 1.00 93.69 89 GLY A CA 1
ATOM 644 C C . GLY A 1 89 ? 5.016 3.733 -9.803 1.00 93.69 89 GLY A C 1
ATOM 645 O O . GLY A 1 89 ? 4.139 3.291 -9.061 1.00 93.69 89 GLY A O 1
ATOM 646 N N . ASN A 1 90 ? 4.742 4.561 -10.813 1.00 95.31 90 ASN A N 1
ATOM 647 C CA . ASN A 1 90 ? 3.400 5.052 -11.115 1.00 95.31 90 ASN A CA 1
ATOM 648 C C . ASN A 1 90 ? 2.432 3.894 -11.404 1.00 95.31 90 ASN A C 1
ATOM 650 O O . ASN A 1 90 ? 2.724 3.031 -12.226 1.00 95.31 90 ASN A O 1
ATOM 654 N N . GLY A 1 91 ? 1.263 3.899 -10.764 1.00 96.06 91 GLY A N 1
ATOM 655 C CA . GLY A 1 91 ? 0.274 2.833 -10.901 1.00 96.06 91 GLY A CA 1
ATOM 656 C C . GLY A 1 91 ? 0.500 1.622 -9.996 1.00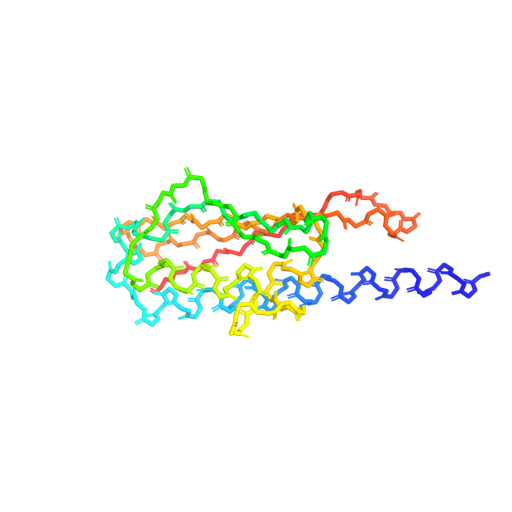 96.06 91 GLY A C 1
ATOM 657 O O . GLY A 1 91 ? -0.302 0.694 -10.072 1.00 96.06 91 GLY A O 1
ATOM 658 N N . ALA A 1 92 ? 1.520 1.623 -9.130 1.00 97.75 92 ALA A N 1
ATOM 659 C CA . ALA A 1 92 ? 1.641 0.619 -8.080 1.00 97.75 92 ALA A CA 1
ATOM 660 C C . ALA A 1 92 ? 0.391 0.618 -7.186 1.00 97.75 92 ALA A C 1
ATOM 662 O O . ALA A 1 92 ? -0.126 1.670 -6.795 1.00 97.75 92 ALA A O 1
ATOM 663 N N . THR A 1 93 ? -0.088 -0.580 -6.869 1.00 98.50 93 THR A N 1
ATOM 664 C CA . THR A 1 93 ? -1.302 -0.802 -6.083 1.00 98.50 93 THR A CA 1
ATOM 665 C C . THR A 1 93 ? -1.007 -1.633 -4.851 1.00 98.50 93 THR A C 1
ATOM 667 O O . THR A 1 93 ? -0.128 -2.495 -4.860 1.00 98.50 93 THR A O 1
ATOM 670 N N . GLY A 1 94 ? -1.771 -1.389 -3.796 1.00 98.38 94 GLY A N 1
ATOM 671 C CA . GLY A 1 94 ? -1.714 -2.129 -2.552 1.00 98.38 94 GLY A CA 1
ATOM 672 C C . GLY A 1 94 ? -3.118 -2.360 -2.011 1.00 98.38 94 GLY A C 1
ATOM 673 O O . GLY A 1 94 ? -3.797 -1.412 -1.624 1.00 98.38 94 GLY A O 1
ATOM 674 N N . LYS A 1 95 ? -3.559 -3.617 -1.983 1.00 98.69 95 LYS A N 1
ATOM 675 C CA . LYS A 1 95 ? -4.828 -4.035 -1.384 1.00 98.69 95 LYS A CA 1
ATOM 676 C C . LYS A 1 95 ? -4.594 -4.527 0.038 1.00 98.69 95 LYS A C 1
ATOM 678 O O . LYS A 1 95 ? -3.746 -5.392 0.247 1.00 98.69 95 LYS A O 1
ATOM 683 N N . ILE A 1 96 ? -5.384 -4.021 0.976 1.00 98.69 96 ILE A N 1
ATOM 684 C CA . ILE A 1 96 ? -5.447 -4.477 2.365 1.00 98.69 96 ILE A CA 1
ATOM 685 C C . ILE A 1 96 ? -6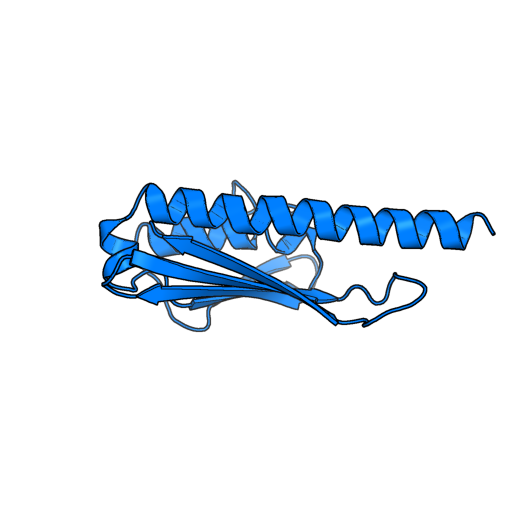.795 -5.168 2.567 1.00 98.69 96 ILE A C 1
ATOM 687 O O . ILE A 1 96 ? -7.836 -4.626 2.195 1.00 98.69 96 ILE A O 1
ATOM 691 N N . ASP A 1 97 ? -6.768 -6.376 3.120 1.00 98.31 97 ASP A N 1
ATOM 692 C CA . ASP A 1 97 ? -7.957 -7.187 3.370 1.00 98.31 97 ASP A CA 1
ATOM 693 C C . ASP A 1 97 ? -7.813 -7.900 4.718 1.00 98.31 97 ASP A C 1
ATOM 695 O O . ASP A 1 97 ? -7.105 -8.903 4.829 1.00 98.31 97 ASP A O 1
ATOM 699 N N . CYS A 1 98 ? -8.414 -7.325 5.754 1.00 97.81 98 CYS A N 1
ATOM 700 C CA . CYS A 1 98 ? -8.437 -7.840 7.114 1.00 97.81 98 CYS A CA 1
ATOM 701 C C . CYS A 1 98 ? -9.816 -8.390 7.469 1.00 97.81 98 CYS A C 1
ATOM 703 O O . CYS A 1 98 ? -10.849 -7.779 7.183 1.00 97.81 98 CYS A O 1
ATOM 705 N N . THR A 1 99 ? -9.814 -9.536 8.143 1.00 97.38 99 THR A N 1
ATOM 706 C CA . THR A 1 99 ? -11.011 -10.164 8.707 1.00 97.38 99 THR A CA 1
ATOM 707 C C . THR A 1 99 ? -11.116 -9.891 10.207 1.00 97.38 99 THR A C 1
ATOM 709 O O . THR A 1 99 ? -10.115 -9.648 10.886 1.00 97.38 99 THR A O 1
ATOM 712 N N . SER A 1 100 ? -12.320 -10.040 10.762 1.00 96.31 100 SER A N 1
ATOM 713 C CA . SER A 1 100 ? -12.570 -9.922 12.206 1.00 96.31 100 SER A CA 1
ATOM 714 C C . SER A 1 100 ? -11.815 -10.951 13.058 1.00 96.31 100 SER A C 1
ATOM 716 O O . SER A 1 100 ? -11.696 -10.775 14.267 1.00 96.31 100 SER A O 1
ATOM 718 N N . ASN A 1 101 ? -11.291 -12.016 12.442 1.00 95.06 101 ASN A N 1
ATOM 719 C CA . ASN A 1 101 ? -10.514 -13.057 13.118 1.00 95.06 101 ASN A CA 1
ATOM 720 C C . ASN A 1 101 ? -9.029 -12.685 13.279 1.00 95.06 101 ASN A C 1
ATOM 722 O O . ASN A 1 101 ? -8.289 -13.401 13.950 1.00 95.06 101 ASN A O 1
ATOM 726 N N . GLY A 1 102 ? -8.586 -11.574 12.681 1.00 92.88 102 GLY A N 1
ATOM 727 C CA . GLY A 1 102 ? -7.187 -11.140 12.703 1.00 92.88 102 GLY A CA 1
ATOM 728 C C . GLY A 1 102 ? -6.353 -11.620 11.530 1.00 92.88 102 GLY A C 1
ATOM 729 O O . GLY A 1 102 ? -5.179 -11.271 11.466 1.00 92.88 102 GLY A O 1
ATOM 730 N N . ASP A 1 103 ? -6.940 -12.352 10.584 1.00 97.31 103 ASP A N 1
ATOM 731 C CA . ASP A 1 103 ? -6.270 -12.680 9.330 1.00 97.31 103 ASP A CA 1
ATOM 732 C C . ASP A 1 103 ? -6.289 -11.462 8.406 1.00 97.31 103 ASP A C 1
ATOM 734 O O . ASP A 1 103 ? -7.355 -11.054 7.938 1.00 97.31 103 ASP A O 1
ATOM 738 N N . CYS A 1 104 ? -5.111 -10.903 8.133 1.00 97.88 104 CYS A N 1
ATOM 739 C CA . CYS A 1 104 ? -4.911 -9.807 7.194 1.00 97.88 104 CYS A CA 1
ATOM 740 C C . CYS A 1 104 ? -4.064 -10.254 6.004 1.00 97.88 104 CYS A C 1
ATOM 742 O O . CYS A 1 104 ? -2.989 -10.840 6.153 1.00 97.88 104 CYS A O 1
ATOM 744 N N . THR A 1 105 ? -4.535 -9.933 4.805 1.00 98.50 105 THR A N 1
ATOM 745 C CA . THR A 1 105 ? -3.835 -10.150 3.542 1.00 98.50 105 THR A CA 1
ATOM 746 C C . THR A 1 105 ? -3.509 -8.805 2.909 1.00 98.50 105 THR A C 1
ATOM 748 O O . THR A 1 105 ? -4.400 -8.012 2.615 1.00 98.50 105 THR A O 1
ATOM 751 N N . VAL A 1 106 ? -2.225 -8.568 2.656 1.00 98.50 106 VAL A N 1
ATOM 752 C CA . VAL A 1 106 ? -1.733 -7.414 1.904 1.00 98.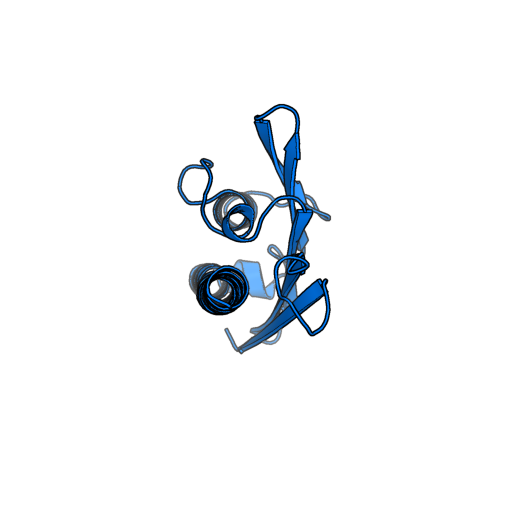50 106 VAL A CA 1
ATOM 753 C C . VAL A 1 106 ? -1.273 -7.899 0.538 1.00 98.50 106 VAL A C 1
ATOM 755 O O . VAL A 1 106 ? -0.416 -8.775 0.447 1.00 98.50 106 VAL A O 1
ATOM 758 N N . THR A 1 107 ? -1.852 -7.350 -0.526 1.00 98.69 107 THR A N 1
ATOM 759 C CA . THR A 1 107 ? -1.496 -7.674 -1.914 1.00 98.69 107 THR A CA 1
ATOM 760 C C . THR A 1 107 ? -0.943 -6.438 -2.604 1.00 98.69 107 THR A C 1
ATOM 762 O O . THR A 1 107 ? -1.688 -5.493 -2.841 1.00 98.69 107 THR A O 1
ATOM 765 N N . VAL A 1 108 ? 0.343 -6.439 -2.943 1.00 98.44 108 VAL A N 1
ATOM 766 C CA . VAL A 1 108 ? 0.992 -5.344 -3.677 1.00 98.44 108 VAL A CA 1
ATOM 767 C C . VAL A 1 108 ? 1.223 -5.764 -5.119 1.00 98.44 108 VAL A C 1
ATOM 769 O O . VAL A 1 108 ? 1.712 -6.864 -5.362 1.00 98.44 108 VAL A O 1
ATOM 772 N N . THR A 1 109 ? 0.870 -4.903 -6.072 1.00 98.12 109 THR A N 1
ATOM 773 C CA . THR A 1 109 ? 1.096 -5.137 -7.504 1.00 98.12 109 THR A CA 1
ATOM 774 C C . THR A 1 109 ? 1.748 -3.926 -8.158 1.00 98.12 109 THR A C 1
ATOM 776 O O . THR A 1 109 ? 1.323 -2.797 -7.920 1.00 98.12 109 THR A O 1
ATOM 779 N N . PHE A 1 110 ? 2.761 -4.153 -8.994 1.00 96.75 110 PHE A N 1
ATOM 780 C CA . PHE A 1 110 ? 3.494 -3.097 -9.696 1.00 96.75 110 PHE A CA 1
ATOM 781 C C . PHE A 1 110 ? 4.007 -3.560 -11.068 1.00 96.75 110 PHE A C 1
ATOM 783 O O . PHE A 1 110 ? 4.016 -4.756 -11.375 1.00 96.75 110 PHE A O 1
ATOM 790 N N . ASP A 1 111 ? 4.412 -2.592 -11.892 1.00 95.19 111 ASP A N 1
ATOM 791 C CA . ASP A 1 111 ? 5.017 -2.817 -13.206 1.00 95.19 111 ASP A CA 1
ATOM 792 C C . ASP A 1 111 ? 6.539 -3.020 -13.075 1.00 95.19 111 ASP A C 1
ATOM 794 O O . ASP A 1 111 ? 7.271 -2.130 -12.644 1.00 95.19 111 ASP A O 1
ATOM 798 N N . ASP A 1 112 ? 7.011 -4.202 -13.462 1.00 93.12 112 ASP A N 1
ATOM 799 C CA . ASP A 1 112 ? 8.417 -4.603 -13.522 1.00 93.12 112 ASP A CA 1
ATOM 800 C C . ASP A 1 112 ? 8.870 -4.904 -14.965 1.00 93.12 112 ASP A C 1
ATOM 802 O O . ASP A 1 112 ? 9.791 -5.684 -15.196 1.00 93.12 112 ASP A O 1
ATOM 806 N N . SER A 1 113 ? 8.253 -4.271 -15.971 1.00 90.38 113 SER A N 1
ATOM 807 C CA . SER A 1 113 ? 8.616 -4.366 -17.404 1.00 90.38 113 SER A CA 1
ATOM 808 C C . SER A 1 113 ? 10.076 -4.020 -17.721 1.00 90.38 113 SER A C 1
ATOM 810 O O . SER A 1 113 ? 10.579 -4.299 -18.809 1.00 90.38 113 SER A O 1
ATOM 812 N N . ARG A 1 114 ? 10.781 -3.427 -16.757 1.00 83.00 114 ARG A N 1
ATOM 813 C CA . ARG A 1 114 ? 12.228 -3.193 -16.778 1.00 83.00 114 ARG A CA 1
ATOM 814 C C . ARG A 1 114 ? 13.064 -4.469 -16.655 1.00 83.00 114 ARG A C 1
ATOM 816 O O . ARG A 1 114 ? 14.234 -4.432 -17.036 1.00 83.00 114 ARG A O 1
ATOM 823 N N . ALA A 1 115 ? 12.525 -5.566 -16.129 1.00 83.00 115 ALA A N 1
ATOM 824 C CA . ALA A 1 115 ? 13.204 -6.856 -16.123 1.00 83.00 115 ALA A CA 1
ATOM 825 C C . ALA A 1 115 ? 13.325 -7.417 -17.551 1.00 83.00 115 ALA A C 1
ATOM 827 O O . ALA A 1 115 ? 12.452 -7.240 -18.395 1.00 83.00 115 ALA A O 1
ATOM 828 N N . THR A 1 116 ? 14.420 -8.122 -17.840 1.00 81.75 116 THR A N 1
ATOM 829 C CA . THR A 1 116 ? 14.670 -8.664 -19.194 1.00 81.75 116 THR A CA 1
ATOM 830 C C . THR A 1 116 ? 13.967 -9.998 -19.480 1.00 81.75 116 THR A C 1
ATOM 832 O O . THR A 1 116 ? 14.052 -10.502 -20.600 1.00 81.75 116 THR A O 1
ATOM 835 N N . ALA A 1 117 ? 13.298 -10.574 -18.480 1.00 80.25 117 ALA A N 1
ATOM 836 C CA . ALA A 1 117 ? 12.507 -11.799 -18.554 1.00 80.25 117 ALA A CA 1
ATOM 837 C C . ALA A 1 117 ? 11.475 -11.825 -17.409 1.00 80.25 117 ALA A C 1
ATOM 839 O O . ALA A 1 117 ? 11.617 -11.086 -16.436 1.00 80.25 117 ALA A O 1
ATOM 840 N N . GLY A 1 118 ? 10.481 -12.713 -17.498 1.00 82.44 118 GLY A N 1
ATOM 841 C CA . GLY A 1 118 ? 9.404 -12.826 -16.509 1.00 82.44 118 GLY A CA 1
ATOM 842 C C . GLY A 1 118 ? 8.182 -11.969 -16.850 1.00 82.44 118 GLY A C 1
ATOM 843 O O . GLY A 1 118 ? 8.051 -11.470 -17.966 1.00 82.44 118 GLY A O 1
ATOM 844 N N . SER A 1 119 ? 7.257 -11.849 -15.896 1.00 87.19 119 SER A N 1
ATOM 845 C CA . SER A 1 119 ? 6.051 -11.026 -16.048 1.00 87.19 119 SER A CA 1
ATOM 846 C C . SER A 1 119 ? 6.380 -9.542 -15.873 1.00 87.19 119 SER A C 1
ATOM 848 O O . SER A 1 119 ? 7.072 -9.171 -14.927 1.00 87.19 119 SER A O 1
ATOM 850 N N . SER A 1 120 ? 5.823 -8.684 -16.729 1.00 90.44 120 SER A N 1
ATOM 851 C CA . SER A 1 120 ? 5.865 -7.228 -16.539 1.00 90.44 120 SER A CA 1
ATOM 852 C C . SER A 1 120 ? 5.012 -6.769 -15.361 1.00 90.44 120 SER A C 1
ATOM 854 O O . SER A 1 120 ? 5.168 -5.653 -14.901 1.00 90.44 120 SER A O 1
ATOM 856 N N . THR A 1 121 ? 4.106 -7.605 -14.861 1.00 94.44 121 THR A N 1
ATOM 857 C CA . THR A 1 121 ? 3.312 -7.315 -13.666 1.00 94.44 121 THR A CA 1
ATOM 858 C C . THR A 1 121 ? 3.708 -8.282 -12.567 1.00 94.44 121 THR A C 1
ATOM 860 O O . THR A 1 121 ? 3.595 -9.498 -12.735 1.00 94.44 121 THR A O 1
ATOM 863 N N . GLN A 1 122 ? 4.178 -7.739 -11.450 1.00 95.88 122 GLN A N 1
ATOM 864 C CA . GLN A 1 122 ? 4.583 -8.509 -10.279 1.00 95.88 122 GLN A CA 1
ATOM 865 C C . GLN A 1 122 ? 3.545 -8.347 -9.181 1.00 95.88 122 GLN A C 1
ATOM 867 O O . GLN A 1 122 ? 3.064 -7.239 -8.952 1.00 95.88 122 GLN A O 1
ATOM 872 N N . THR A 1 123 ? 3.229 -9.441 -8.490 1.00 96.94 123 THR A N 1
ATOM 873 C CA . THR A 1 123 ? 2.271 -9.453 -7.384 1.00 96.94 123 THR A CA 1
ATOM 874 C C . THR A 1 123 ? 2.889 -10.130 -6.170 1.00 96.94 123 THR A C 1
ATOM 876 O O . THR A 1 123 ? 3.369 -11.258 -6.250 1.00 96.94 123 THR A O 1
ATOM 879 N N . PHE A 1 124 ? 2.837 -9.440 -5.036 1.00 96.94 124 PHE A N 1
ATOM 880 C CA . PHE A 1 124 ? 3.306 -9.907 -3.739 1.00 96.94 124 PHE A CA 1
ATOM 881 C C . PHE A 1 124 ? 2.116 -10.031 -2.804 1.00 96.94 124 PHE A C 1
ATOM 883 O O . PHE A 1 124 ? 1.396 -9.058 -2.595 1.00 96.94 124 PHE A O 1
ATOM 890 N N . VAL A 1 125 ? 1.917 -11.219 -2.236 1.00 98.06 125 VAL A N 1
ATOM 891 C CA . VAL A 1 125 ? 0.853 -11.475 -1.263 1.00 98.06 125 VAL A CA 1
ATOM 892 C C . VAL A 1 125 ? 1.492 -11.830 0.068 1.00 98.06 125 VAL A C 1
ATOM 894 O O . VAL A 1 125 ? 2.086 -12.897 0.211 1.00 98.06 125 VAL A O 1
ATOM 897 N N . THR A 1 126 ? 1.330 -10.952 1.050 1.00 97.94 126 THR A N 1
ATOM 898 C CA . THR A 1 126 ? 1.778 -11.179 2.423 1.00 97.94 126 THR A CA 1
ATOM 899 C C . THR A 1 126 ? 0.554 -11.408 3.293 1.00 97.94 126 THR A C 1
ATOM 901 O O . THR A 1 126 ? -0.341 -10.566 3.357 1.00 97.94 126 THR A O 1
ATOM 904 N N . LYS A 1 127 ? 0.504 -12.559 3.963 1.00 97.06 127 LYS A N 1
ATOM 905 C CA . LYS A 1 127 ? -0.540 -12.886 4.936 1.00 97.06 127 LYS A CA 1
ATOM 906 C C . LYS A 1 127 ? 0.044 -12.828 6.334 1.00 97.06 127 LYS A C 1
ATOM 908 O O . LYS A 1 127 ? 1.130 -13.357 6.565 1.00 97.06 127 LYS A O 1
ATOM 913 N N . ALA A 1 128 ? -0.677 -12.208 7.253 1.00 95.31 128 ALA A N 1
ATOM 914 C CA . ALA A 1 128 ? -0.297 -12.148 8.649 1.00 95.31 128 ALA A CA 1
ATOM 915 C C . ALA A 1 128 ? -1.527 -12.284 9.536 1.00 95.31 128 ALA A C 1
ATOM 917 O O . ALA A 1 128 ? -2.581 -11.726 9.240 1.00 95.31 128 ALA A O 1
ATOM 918 N N . MET A 1 129 ? -1.343 -12.982 10.651 1.00 95.06 129 MET A N 1
ATOM 919 C CA . MET A 1 129 ? -2.226 -12.844 11.794 1.00 95.06 129 MET A CA 1
ATOM 920 C C . MET A 1 129 ? -1.782 -11.596 12.557 1.00 95.06 129 MET A C 1
ATOM 922 O O . MET A 1 129 ? -0.585 -11.444 12.846 1.00 95.06 129 MET A O 1
ATOM 926 N N . LEU A 1 130 ? -2.710 -10.673 12.802 1.00 90.56 130 LEU A N 1
ATOM 927 C CA . LEU A 1 130 ? -2.447 -9.517 13.652 1.00 90.56 130 LEU A CA 1
ATOM 928 C C . LEU A 1 130 ? -2.224 -9.967 15.078 1.00 90.56 130 LEU A C 1
ATOM 930 O O . LEU A 1 130 ? -2.957 -10.868 15.553 1.00 90.56 130 LEU A O 1
#

Foldseek 3Di:
DVLQVVLQVVLVVLVVQVVVLQVQLVVLCVVVVVCLLVCLLFWKWWWAQDPNDIDIDIPDDHDDSSNVSSCCQRCNNPNHDDDHQPVLHHGWMWGWDGHNQQKIKIKIWHASVSNPDDDRIDIDIDIDRD

Sequence (130 aa):
MLVRSMTNNNSAMAHTQTSVITYAILDSLRANRTAALNGDYNTTATFKLTDSTPSCSLSTNLTGRPDRDVEAWCLGSGGTPPGGLAALGNGATGKIDCTSNGDCTVTVTFDDSRATAGSSTQTFVTKAML

Organism: Thiomonas arsenitoxydans (strain DSM 22701 / CIP 110005 / 3As) (NCBI:txid426114)

Radius of gyration: 15.05 Å; chains: 1; bounding box: 40×29×38 Å

Secondary structure (DSSP, 8-state):
-HHHHHHHHHHHHHHHHHHHHHHHHHHHHHHTHHHHHTTTT-EEEEEEEETTEEEEEESS---HHHHHHHHHHHH-TTS-SSSGGGGG-TT-EEEEEE-TTSEEEEEEEEE-TTSSSS-SEEEEEEEEE-